Protein AF-A0A0B1SNU4-F1 (afdb_monomer_lite)

Radius of gyration: 23.32 Å; chains: 1; bounding box: 80×37×56 Å

Secondary structure (DSSP, 8-state):
---------------S--SS-------S-------GGGS-HHHHHHHHHHHB-HHHHHHHHHTTSSSTTGGGSPPP--B---SSS-HHHHHHHHHHHSS--TT-HHHHHHHHHHHH-TTHHHHHHHHHHHHHHHHHHTT------HHHHHHHHHHHHHHT-SS--

Structure (mmCIF, N/CA/C/O backbone):
data_AF-A0A0B1SNU4-F1
#
_entry.id   AF-A0A0B1SNU4-F1
#
loop_
_atom_site.group_PDB
_atom_site.id
_atom_site.type_symbol
_atom_site.label_atom_id
_atom_site.label_alt_id
_atom_site.label_comp_id
_atom_site.label_asym_id
_atom_site.label_entity_id
_atom_site.label_seq_id
_atom_site.pdbx_PDB_ins_code
_atom_site.Cartn_x
_atom_site.Cartn_y
_atom_site.Cartn_z
_atom_site.occupancy
_atom_site.B_iso_or_equiv
_atom_site.auth_seq_id
_atom_site.auth_comp_id
_atom_site.auth_asym_id
_atom_site.auth_atom_id
_atom_site.pdbx_PDB_model_num
ATOM 1 N N . MET A 1 1 ? -55.337 -9.997 -10.296 1.00 39.66 1 MET A N 1
ATOM 2 C CA . MET A 1 1 ? -54.914 -11.402 -10.104 1.00 39.66 1 MET A CA 1
ATOM 3 C C . MET A 1 1 ? -54.734 -12.043 -11.473 1.00 39.66 1 MET A C 1
ATOM 5 O O . MET A 1 1 ? -55.564 -11.772 -12.328 1.00 39.66 1 MET A O 1
ATOM 9 N N . ALA A 1 2 ? -53.684 -12.870 -11.604 1.00 34.38 2 ALA A N 1
ATOM 10 C CA . ALA A 1 2 ? -53.181 -13.604 -12.783 1.00 34.38 2 ALA A CA 1
ATOM 11 C C . ALA A 1 2 ? -52.520 -12.743 -13.884 1.00 34.38 2 ALA A C 1
ATOM 13 O O . ALA A 1 2 ? -53.066 -11.719 -14.263 1.00 34.38 2 ALA A O 1
ATOM 14 N N . SER A 1 3 ? -51.373 -13.075 -14.484 1.00 30.45 3 SER A N 1
ATOM 15 C CA . SER A 1 3 ? -50.323 -14.084 -14.258 1.00 30.45 3 SER A CA 1
ATOM 16 C C . SER A 1 3 ? -49.187 -13.756 -15.244 1.00 30.45 3 SER A C 1
ATOM 18 O O . SER A 1 3 ? -49.467 -13.467 -16.404 1.00 30.45 3 SER A O 1
ATOM 20 N N . MET A 1 4 ? -47.923 -13.819 -14.815 1.00 31.44 4 MET A N 1
ATOM 21 C CA . MET A 1 4 ? -46.744 -13.818 -15.700 1.00 31.44 4 MET A CA 1
ATOM 22 C C . MET A 1 4 ? -46.624 -15.156 -16.447 1.00 31.44 4 MET A C 1
ATOM 24 O O . MET A 1 4 ? -47.005 -16.186 -15.895 1.00 31.44 4 MET A O 1
ATOM 28 N N . THR A 1 5 ? -46.048 -15.156 -17.657 1.00 44.22 5 THR A N 1
ATOM 29 C CA . THR A 1 5 ? -44.838 -15.927 -18.060 1.00 44.22 5 THR A CA 1
ATOM 30 C C . THR A 1 5 ? -44.503 -15.724 -19.558 1.00 44.22 5 THR A C 1
ATOM 32 O O . THR A 1 5 ? -45.344 -15.208 -20.292 1.00 44.22 5 THR A O 1
ATOM 35 N N . PRO A 1 6 ? -43.250 -15.996 -19.997 1.00 40.25 6 PRO A N 1
ATOM 36 C CA . PRO A 1 6 ? -42.521 -15.169 -20.965 1.00 40.25 6 PRO A CA 1
ATOM 37 C C . PRO A 1 6 ? -42.273 -15.840 -22.326 1.00 40.25 6 PRO A C 1
ATOM 39 O O . PRO A 1 6 ? -42.361 -17.056 -22.455 1.00 40.25 6 PRO A O 1
ATOM 42 N N . SER A 1 7 ? -41.870 -15.048 -23.327 1.00 30.48 7 SER A N 1
ATOM 43 C CA . SER A 1 7 ? -41.310 -15.562 -24.584 1.00 30.48 7 SER A CA 1
ATOM 44 C C . SER A 1 7 ? -39.823 -15.229 -24.676 1.00 30.48 7 SER A C 1
ATOM 46 O O . SER A 1 7 ? -39.424 -14.069 -24.741 1.00 30.48 7 SER A O 1
ATOM 48 N N . THR A 1 8 ? -39.020 -16.283 -24.664 1.00 36.00 8 THR A N 1
ATOM 49 C CA . THR A 1 8 ? -37.572 -16.331 -24.873 1.00 36.00 8 THR A CA 1
ATOM 50 C C . THR A 1 8 ? -37.221 -16.109 -26.343 1.00 36.00 8 THR A C 1
ATOM 52 O O . THR A 1 8 ? -37.783 -16.782 -27.206 1.00 36.00 8 THR A O 1
ATOM 55 N N . SER A 1 9 ? -36.241 -15.254 -26.642 1.00 34.91 9 SER A N 1
ATOM 56 C CA . SER A 1 9 ? -35.603 -15.223 -27.963 1.00 34.91 9 SER A CA 1
ATOM 57 C C . SER A 1 9 ? -34.080 -15.288 -27.843 1.00 34.91 9 SER A C 1
ATOM 59 O O . SER A 1 9 ? -33.424 -14.293 -27.555 1.00 34.91 9 SER A O 1
ATOM 61 N N . HIS A 1 10 ? -33.592 -16.503 -28.095 1.00 36.03 10 HIS A N 1
ATOM 62 C CA . HIS A 1 10 ? -32.314 -16.900 -28.684 1.00 36.03 10 HIS A CA 1
ATOM 63 C C . HIS A 1 10 ? -31.003 -16.307 -28.149 1.00 36.03 10 HIS A C 1
ATOM 65 O O . HIS A 1 10 ? -30.505 -15.283 -28.613 1.00 36.03 10 HIS A O 1
ATOM 71 N N . ASP A 1 11 ? -30.359 -17.127 -27.317 1.00 35.50 11 ASP A N 1
ATOM 72 C CA . ASP A 1 11 ? -28.911 -17.229 -27.198 1.00 35.50 11 ASP A CA 1
ATOM 73 C C . ASP A 1 11 ? -28.239 -17.403 -28.570 1.00 35.50 11 ASP A C 1
ATOM 75 O O . ASP A 1 11 ? -28.494 -18.363 -29.305 1.00 35.50 11 ASP A O 1
ATOM 79 N N . LYS A 1 12 ? -27.292 -16.515 -28.877 1.00 34.00 12 LYS A N 1
ATOM 80 C CA . LYS A 1 12 ? -26.116 -16.865 -29.677 1.00 34.00 12 LYS A CA 1
ATOM 81 C C . LYS A 1 12 ? -24.905 -16.833 -28.755 1.00 34.00 12 LYS A C 1
ATOM 83 O O . LYS A 1 12 ? -24.330 -15.782 -28.497 1.00 34.00 12 LYS A O 1
ATOM 88 N N . VAL A 1 13 ? -24.521 -18.012 -28.279 1.00 43.50 13 VAL A N 1
ATOM 89 C CA . VAL A 1 13 ? -23.211 -18.260 -27.678 1.00 43.50 13 VAL A CA 1
ATOM 90 C C . VAL A 1 13 ? -22.177 -18.219 -28.805 1.00 43.50 13 VAL A C 1
ATOM 92 O O . VAL A 1 13 ? -22.034 -19.176 -29.561 1.00 43.50 13 VAL A O 1
ATOM 95 N N . SER A 1 14 ? -21.466 -17.102 -28.946 1.00 35.09 14 SER A N 1
ATOM 96 C CA . SER A 1 14 ? -20.192 -17.053 -29.668 1.00 35.09 14 SER A CA 1
ATOM 97 C C . SER A 1 14 ? -19.064 -17.066 -28.645 1.00 35.09 14 SER A C 1
ATOM 99 O O . SER A 1 14 ? -18.887 -16.119 -27.880 1.00 35.09 14 SER A O 1
ATOM 101 N N . GLY A 1 15 ? -18.363 -18.195 -28.597 1.00 33.94 15 GLY A N 1
ATOM 102 C CA . GLY A 1 15 ? -17.307 -18.473 -27.640 1.00 33.94 15 GLY A CA 1
ATOM 103 C C . GLY A 1 15 ? -15.985 -17.749 -27.896 1.00 33.94 15 GLY A C 1
ATOM 104 O O . GLY A 1 15 ? -15.720 -17.230 -28.974 1.00 33.94 15 GLY A O 1
ATOM 105 N N . LEU A 1 16 ? -15.156 -17.832 -26.850 1.00 38.06 16 LEU A N 1
ATOM 106 C CA . LEU A 1 16 ? -13.698 -17.699 -26.831 1.00 38.06 16 LEU A CA 1
ATOM 107 C C . LEU A 1 16 ? -13.122 -16.388 -27.398 1.00 38.06 16 LEU A C 1
ATOM 109 O O . LEU A 1 16 ? -12.621 -16.343 -28.516 1.00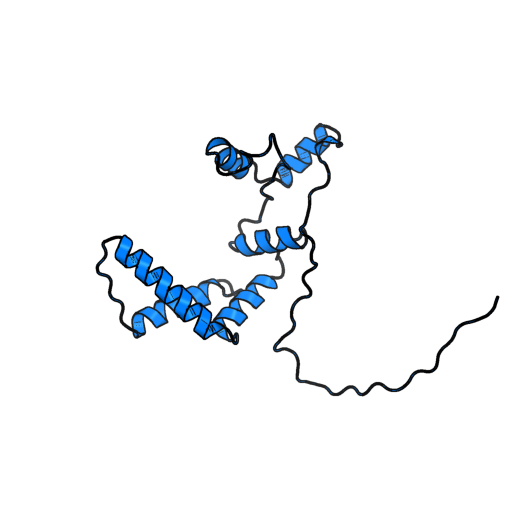 38.06 16 LEU A O 1
ATOM 113 N N . GLY A 1 17 ? -13.079 -15.341 -26.567 1.00 33.25 17 GLY A N 1
ATOM 114 C CA . GLY A 1 17 ? -12.302 -14.134 -26.888 1.00 33.25 17 GLY A CA 1
ATOM 115 C C . GLY A 1 17 ? -12.056 -13.136 -25.750 1.00 33.25 17 GLY A C 1
ATOM 116 O O . GLY A 1 17 ? -11.140 -12.327 -25.842 1.00 33.25 17 GLY A O 1
ATOM 117 N N . GLU A 1 18 ? -12.805 -13.188 -24.646 1.00 37.25 18 GLU A N 1
ATOM 118 C CA . GLU A 1 18 ? -12.846 -12.072 -23.683 1.00 37.25 18 GLU A CA 1
ATOM 119 C C . GLU A 1 18 ? -12.286 -12.407 -22.292 1.00 37.25 18 GLU A C 1
ATOM 121 O O . GLU A 1 18 ? -12.944 -12.220 -21.269 1.00 37.25 18 GLU A O 1
ATOM 126 N N . TRP A 1 19 ? -11.040 -12.882 -22.218 1.00 40.09 19 TRP A N 1
ATOM 127 C CA . TRP A 1 19 ? -10.315 -12.896 -20.933 1.00 40.09 19 TRP A CA 1
ATOM 128 C C . TRP A 1 19 ? -9.407 -11.672 -20.731 1.00 40.09 19 TRP A C 1
ATOM 130 O O . TRP A 1 19 ? -8.862 -11.477 -19.649 1.00 40.09 19 TRP A O 1
ATOM 140 N N . GLY A 1 20 ? -9.256 -10.813 -21.746 1.00 43.78 20 GLY A N 1
ATOM 141 C CA . GLY A 1 20 ? -8.254 -9.740 -21.746 1.00 43.78 20 GLY A CA 1
ATOM 142 C C . GLY A 1 20 ? -8.624 -8.447 -21.011 1.00 43.78 20 GLY A C 1
ATOM 143 O O . GLY A 1 20 ? -7.748 -7.612 -20.801 1.00 43.78 20 GLY A O 1
ATOM 144 N N . THR A 1 21 ? -9.887 -8.228 -20.636 1.00 46.72 21 THR A N 1
ATOM 145 C CA . THR A 1 21 ? -10.347 -6.901 -20.171 1.00 46.72 21 THR A CA 1
ATOM 146 C C . THR A 1 21 ? -11.540 -6.963 -19.216 1.00 46.72 21 THR A C 1
ATOM 148 O O . THR A 1 21 ? -12.404 -6.084 -19.235 1.00 46.72 21 THR A O 1
ATOM 151 N N . LYS A 1 22 ? -11.610 -7.960 -18.326 1.00 44.97 22 LYS A N 1
ATOM 152 C CA . LYS A 1 22 ? -12.605 -7.919 -17.244 1.00 44.97 22 LYS A CA 1
ATOM 153 C C . LYS A 1 22 ? -12.246 -6.785 -16.280 1.00 44.97 22 LYS A C 1
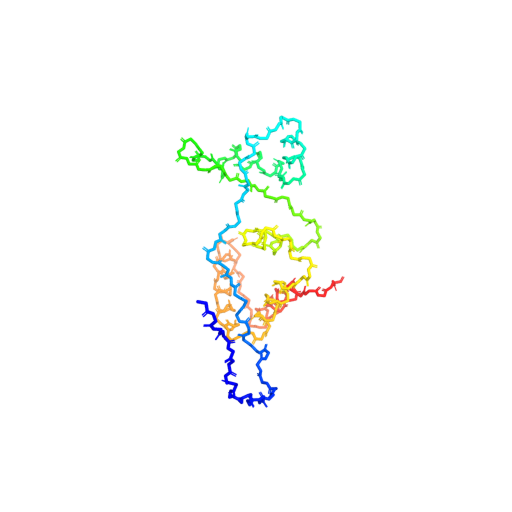ATOM 155 O O . LYS A 1 22 ? -11.465 -6.969 -15.352 1.00 44.97 22 LYS A O 1
ATOM 160 N N . LYS A 1 23 ? -12.806 -5.591 -16.508 1.00 51.91 23 LYS A N 1
ATOM 161 C CA . LYS A 1 23 ? -12.919 -4.568 -15.464 1.00 51.91 23 LYS A CA 1
ATOM 162 C C . LYS A 1 23 ? -13.678 -5.226 -14.320 1.00 51.91 23 LYS A C 1
ATOM 164 O O . LYS A 1 23 ? -14.862 -5.519 -14.470 1.00 51.91 23 LYS A O 1
ATOM 169 N N . LEU A 1 24 ? -12.989 -5.500 -13.216 1.00 54.03 24 LEU A N 1
ATOM 170 C CA . LEU A 1 24 ? -13.656 -5.900 -11.986 1.00 54.03 24 LEU A CA 1
ATOM 171 C C . LEU A 1 24 ? -14.665 -4.789 -11.652 1.00 54.03 24 LEU A C 1
ATOM 173 O O . LEU A 1 24 ? -14.260 -3.624 -11.597 1.00 54.03 24 LEU A O 1
ATOM 177 N N . PRO A 1 25 ? -15.965 -5.093 -11.509 1.00 49.47 25 PRO A N 1
ATOM 178 C CA . PRO A 1 25 ? -16.939 -4.096 -11.103 1.00 49.47 25 PRO A CA 1
ATOM 179 C C . PRO A 1 25 ? -16.596 -3.652 -9.677 1.00 49.47 25 PRO A C 1
ATOM 181 O O . PRO A 1 25 ? -16.855 -4.359 -8.707 1.00 49.47 25 PRO A O 1
ATOM 184 N N . THR A 1 26 ? -15.953 -2.495 -9.549 1.00 54.03 26 THR A N 1
ATOM 185 C CA . THR A 1 26 ? -15.694 -1.865 -8.255 1.00 54.03 26 THR A CA 1
ATOM 186 C C . THR A 1 26 ? -16.948 -1.097 -7.841 1.00 54.03 26 THR A C 1
ATOM 188 O O . THR A 1 26 ? -17.368 -0.209 -8.592 1.00 54.03 26 THR A O 1
ATOM 191 N N . PRO A 1 27 ? -17.569 -1.401 -6.690 1.00 53.59 27 PRO A N 1
ATOM 192 C CA . PRO A 1 27 ? -18.652 -0.577 -6.175 1.00 53.59 27 PRO A CA 1
ATOM 193 C C . PRO A 1 27 ? -18.140 0.848 -5.929 1.00 53.59 27 PRO A C 1
ATOM 195 O O . PRO A 1 27 ? -17.005 1.044 -5.504 1.00 53.59 27 PRO A O 1
ATOM 198 N N . GLY A 1 28 ? -18.982 1.856 -6.171 1.00 59.16 28 GLY A N 1
ATOM 199 C CA . GLY A 1 28 ? -18.690 3.261 -5.851 1.00 59.16 28 GLY A CA 1
ATOM 200 C C . GLY A 1 28 ? -18.723 3.573 -4.349 1.00 59.16 28 GLY A C 1
ATOM 201 O O . GLY A 1 28 ? -18.993 4.709 -3.974 1.00 59.16 28 GLY A O 1
ATOM 202 N N . TYR A 1 29 ? -18.508 2.572 -3.496 1.00 64.06 29 TYR A N 1
ATOM 203 C CA . TYR A 1 29 ? -18.654 2.654 -2.049 1.00 64.06 29 TYR A CA 1
ATOM 204 C C . TYR A 1 29 ? -17.361 2.185 -1.384 1.00 64.06 29 TYR A C 1
ATOM 206 O O . TYR A 1 29 ? -16.804 1.157 -1.763 1.00 64.06 29 TYR A O 1
ATOM 214 N N . ALA A 1 30 ? -16.891 2.955 -0.405 1.00 81.19 30 ALA A N 1
ATOM 215 C CA . ALA A 1 30 ? -15.819 2.547 0.490 1.00 81.19 30 ALA A CA 1
ATOM 216 C C . ALA A 1 30 ? -16.395 1.681 1.616 1.00 81.19 30 ALA A C 1
ATOM 218 O O . ALA A 1 30 ? -17.528 1.898 2.057 1.00 81.19 30 ALA A O 1
ATOM 219 N N . PHE A 1 31 ? -15.611 0.722 2.097 1.00 88.75 31 PHE A N 1
ATOM 220 C CA . PHE A 1 31 ? -15.948 -0.016 3.304 1.00 88.75 31 PHE A CA 1
ATOM 221 C C . PHE A 1 31 ? -15.901 0.918 4.521 1.00 88.75 31 PHE A C 1
ATOM 223 O O . PHE A 1 31 ? -14.909 1.613 4.744 1.00 88.75 31 PHE A O 1
ATOM 230 N N . CYS A 1 32 ? -16.960 0.897 5.329 1.00 88.56 32 CYS A N 1
ATOM 231 C CA . CYS A 1 32 ? -17.037 1.616 6.595 1.00 88.56 32 CYS A CA 1
ATOM 232 C C . CYS A 1 32 ? -17.277 0.618 7.725 1.00 88.56 32 CYS A C 1
ATOM 234 O O . CYS A 1 32 ? -18.123 -0.270 7.604 1.00 88.56 32 CYS A O 1
ATOM 236 N N . LEU A 1 33 ? -16.563 0.792 8.837 1.00 87.56 33 LEU A N 1
ATOM 237 C CA . LEU A 1 33 ? -16.864 0.048 10.053 1.00 87.56 33 LEU A CA 1
ATOM 238 C C . LEU A 1 33 ? -18.246 0.453 10.590 1.00 87.56 33 LEU A C 1
ATOM 240 O O . LEU A 1 33 ? -18.637 1.618 10.457 1.00 87.56 33 LEU A O 1
ATOM 244 N N . PRO A 1 34 ? -18.978 -0.480 11.223 1.00 86.81 34 PRO A N 1
ATOM 245 C CA . PRO A 1 34 ? -20.133 -0.108 12.023 1.00 86.81 34 PRO A CA 1
ATOM 246 C C . PRO A 1 34 ? -19.691 0.786 13.186 1.00 86.81 34 PRO A C 1
ATOM 248 O O . PRO A 1 34 ? -18.533 0.760 13.606 1.00 86.81 34 PRO A O 1
ATOM 251 N N . ASP A 1 35 ? -20.630 1.556 13.728 1.00 86.31 35 ASP A N 1
ATOM 252 C CA . ASP A 1 35 ? -20.382 2.385 14.904 1.00 86.31 35 ASP A CA 1
ATOM 253 C C . ASP A 1 35 ? -20.035 1.507 16.121 1.00 86.31 35 ASP A C 1
ATOM 255 O O . ASP A 1 35 ? -20.905 0.884 16.738 1.00 86.31 35 ASP A O 1
ATOM 259 N N . LEU A 1 36 ? -18.738 1.445 16.437 1.00 84.56 36 LEU A N 1
ATOM 260 C CA . LEU A 1 36 ? -18.200 0.635 17.527 1.00 84.56 36 LEU A CA 1
ATOM 261 C C . LEU A 1 36 ? -18.574 1.191 18.907 1.00 84.56 36 LEU A C 1
ATOM 263 O O . LEU A 1 36 ? -18.545 0.446 19.885 1.00 84.56 36 LEU A O 1
ATOM 267 N N . GLU A 1 37 ? -18.939 2.473 19.016 1.00 84.88 37 GLU A N 1
ATOM 268 C CA . GLU A 1 37 ? -19.268 3.102 20.302 1.00 84.88 37 GLU A CA 1
ATOM 269 C C . GLU A 1 37 ? -20.609 2.623 20.859 1.00 84.88 37 GLU A C 1
ATOM 271 O O . GLU A 1 37 ? -20.838 2.675 22.066 1.00 84.88 37 GLU A O 1
ATOM 276 N N . ARG A 1 38 ? -21.475 2.094 19.991 1.00 89.56 38 ARG A N 1
ATOM 277 C CA . ARG A 1 38 ? -22.774 1.517 20.361 1.00 89.56 38 ARG A CA 1
ATOM 278 C C . ARG A 1 38 ? -22.678 0.083 20.879 1.00 89.56 38 ARG A C 1
ATOM 280 O O . ARG A 1 38 ? -23.691 -0.478 21.294 1.00 89.56 38 ARG A O 1
ATOM 287 N N . LEU A 1 39 ? -21.498 -0.529 20.811 1.00 90.62 39 LEU A N 1
ATOM 288 C CA . LEU A 1 39 ? -21.267 -1.901 21.250 1.00 90.62 39 LEU A CA 1
ATOM 289 C C . LEU A 1 39 ? -20.944 -1.952 22.746 1.00 90.62 39 LEU A C 1
ATOM 291 O O . LEU A 1 39 ? -20.402 -1.007 23.318 1.00 90.62 39 LEU A O 1
ATOM 295 N N . ALA A 1 40 ? -21.251 -3.084 23.385 1.00 94.56 40 ALA A N 1
ATOM 296 C CA . ALA A 1 40 ? -20.888 -3.310 24.781 1.00 94.56 40 ALA A CA 1
ATOM 297 C C . ALA A 1 40 ? -19.359 -3.186 24.968 1.00 94.56 40 ALA A C 1
ATOM 299 O O . ALA A 1 40 ? -18.624 -3.692 24.114 1.00 94.56 40 ALA A O 1
ATOM 300 N N . PRO A 1 41 ? -18.863 -2.574 26.065 1.00 93.44 41 PRO A N 1
ATOM 301 C CA . PRO A 1 41 ? -17.439 -2.268 26.235 1.00 93.44 41 PRO A CA 1
ATOM 302 C C . PRO A 1 41 ? -16.507 -3.467 26.024 1.00 93.44 41 PRO A C 1
ATOM 304 O O . PRO A 1 41 ? -15.513 -3.355 25.310 1.00 93.44 41 PRO A O 1
ATOM 307 N N . ASP A 1 42 ? -16.859 -4.632 26.568 1.00 94.25 42 ASP A N 1
ATOM 308 C CA . ASP A 1 42 ? -16.045 -5.845 26.435 1.00 94.25 42 ASP A CA 1
ATOM 309 C C . ASP A 1 42 ? -15.962 -6.329 24.982 1.00 94.25 42 ASP A C 1
ATOM 311 O O . ASP A 1 42 ? -14.892 -6.704 24.501 1.00 94.25 42 ASP A O 1
ATOM 315 N N . PHE A 1 43 ? -17.078 -6.264 24.250 1.00 92.25 43 PHE A N 1
ATOM 316 C CA . PHE A 1 43 ? -17.124 -6.664 22.846 1.00 92.25 43 PHE A CA 1
ATOM 317 C C . PHE A 1 43 ? -16.429 -5.647 21.937 1.00 92.25 43 PHE A C 1
ATOM 319 O O . PHE A 1 43 ? -15.704 -6.031 21.022 1.00 92.25 43 PHE A O 1
ATOM 326 N N . ARG A 1 44 ? -16.578 -4.350 22.227 1.00 92.50 44 ARG A N 1
ATOM 327 C CA . ARG A 1 44 ? -15.828 -3.282 21.562 1.00 92.50 44 ARG A CA 1
ATOM 328 C C . ARG A 1 44 ? -14.324 -3.499 21.717 1.00 92.50 44 ARG A C 1
ATOM 330 O O . ARG A 1 44 ? -13.619 -3.495 20.717 1.00 92.50 44 ARG A O 1
ATOM 337 N N . ASN A 1 45 ? -13.846 -3.741 22.937 1.00 91.19 45 ASN A N 1
ATOM 338 C CA . ASN A 1 45 ? -12.427 -3.987 23.206 1.00 91.19 45 ASN A CA 1
ATOM 339 C C . ASN A 1 45 ? -11.911 -5.231 22.469 1.00 91.19 45 ASN A C 1
ATOM 341 O O . ASN A 1 45 ? -10.797 -5.224 21.946 1.00 91.19 45 ASN A O 1
ATOM 345 N N . PHE A 1 46 ? -12.721 -6.291 22.411 1.00 92.88 46 PHE A N 1
ATOM 346 C CA . PHE A 1 46 ? -12.405 -7.490 21.639 1.00 92.88 46 PHE A CA 1
ATOM 347 C C . PHE A 1 46 ? -12.242 -7.177 20.144 1.00 92.88 46 PHE A C 1
ATOM 349 O O . PHE A 1 46 ? -11.218 -7.526 19.560 1.00 92.88 46 PHE A O 1
ATOM 356 N N . LEU A 1 47 ? -13.205 -6.469 19.545 1.00 91.81 47 LEU A N 1
ATOM 357 C CA . LEU A 1 47 ? -13.149 -6.084 18.133 1.00 91.81 47 LEU A CA 1
ATOM 358 C C . LEU A 1 47 ? -12.006 -5.117 17.836 1.00 91.81 47 LEU A C 1
ATOM 360 O O . LEU A 1 47 ? -11.324 -5.286 16.834 1.00 91.81 47 LEU A O 1
ATOM 364 N N . GLU A 1 48 ? -11.771 -4.119 18.686 1.00 90.69 48 GLU A N 1
ATOM 365 C CA . GLU A 1 48 ? -10.670 -3.172 18.500 1.00 90.69 48 GLU A CA 1
ATOM 366 C C . GLU A 1 48 ? -9.316 -3.890 18.523 1.00 90.69 48 GLU A C 1
ATOM 368 O O . GLU A 1 48 ? -8.449 -3.591 17.706 1.00 90.69 48 GLU A O 1
ATOM 373 N N . LYS A 1 49 ? -9.150 -4.885 19.401 1.00 89.75 49 LYS A N 1
ATOM 374 C CA . LYS A 1 49 ? -7.925 -5.687 19.476 1.00 89.75 49 LYS A CA 1
ATOM 375 C C . LYS A 1 49 ? -7.699 -6.557 18.235 1.00 89.75 49 LYS A C 1
ATOM 377 O O . LYS A 1 49 ? -6.547 -6.758 17.862 1.00 89.75 49 LYS A O 1
ATOM 382 N N . ASP A 1 50 ? -8.761 -7.097 17.643 1.00 90.75 50 ASP A N 1
ATOM 383 C CA . ASP A 1 50 ? -8.663 -8.034 16.516 1.00 90.75 50 ASP A CA 1
ATOM 384 C C . ASP A 1 50 ? -8.637 -7.322 15.152 1.00 90.75 50 ASP A C 1
ATOM 386 O O . ASP A 1 50 ? -7.861 -7.665 14.260 1.00 90.75 50 ASP A O 1
ATOM 390 N N . LEU A 1 51 ? -9.459 -6.283 14.994 1.00 93.38 51 LEU A N 1
ATOM 391 C CA . LEU A 1 51 ? -9.667 -5.601 13.719 1.00 93.38 51 LEU A CA 1
ATOM 392 C C . LEU A 1 51 ? -8.725 -4.422 13.496 1.00 93.38 51 LEU A C 1
ATOM 394 O O . LEU A 1 51 ? -8.455 -4.097 12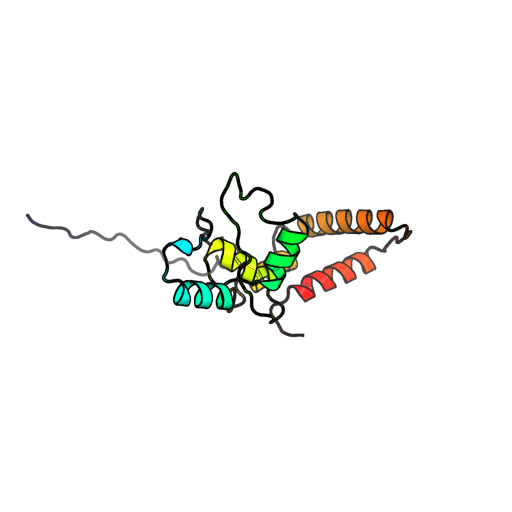.340 1.00 93.38 51 LEU A O 1
ATOM 398 N N . ILE A 1 52 ? -8.269 -3.741 14.552 1.00 94.75 52 ILE A N 1
ATOM 399 C CA . ILE A 1 52 ? -7.525 -2.483 14.424 1.00 94.75 52 ILE A CA 1
ATOM 400 C C . ILE A 1 52 ? -6.051 -2.708 14.705 1.00 94.75 52 ILE A C 1
ATOM 402 O O . ILE A 1 52 ? -5.673 -3.192 15.774 1.00 94.75 52 ILE A O 1
ATOM 406 N N . GLU A 1 53 ? -5.200 -2.247 13.787 1.00 95.81 53 GLU A N 1
ATOM 407 C CA . GLU A 1 53 ? -3.760 -2.277 13.999 1.00 95.81 53 GLU A CA 1
ATOM 408 C C . GLU A 1 53 ? -3.317 -1.131 14.919 1.00 95.81 53 GLU A C 1
ATOM 410 O O . GLU A 1 53 ? -2.790 -0.083 14.522 1.00 95.81 53 GLU A O 1
ATOM 415 N N . THR A 1 54 ? -3.607 -1.344 16.200 1.00 93.44 54 THR A N 1
ATOM 416 C CA . THR A 1 54 ? -3.500 -0.374 17.289 1.00 93.44 54 THR A CA 1
ATOM 417 C C . THR A 1 54 ? -2.103 0.255 17.408 1.00 93.44 54 THR A C 1
ATOM 419 O O . THR A 1 54 ? -2.026 1.475 17.593 1.00 93.44 54 THR A O 1
ATOM 422 N N . PRO A 1 55 ? -0.978 -0.485 17.280 1.00 94.44 55 PRO A N 1
ATOM 423 C CA . PRO A 1 55 ? 0.356 0.118 17.309 1.00 94.44 55 PRO A CA 1
ATOM 424 C C . PRO A 1 55 ? 0.563 1.164 16.205 1.00 94.44 55 PRO A C 1
ATOM 426 O O . PRO A 1 55 ? 1.090 2.248 16.468 1.00 94.44 55 PRO A O 1
ATOM 429 N N . THR A 1 56 ? 0.116 0.870 14.980 1.00 94.94 56 THR A N 1
ATOM 430 C CA . THR A 1 56 ? 0.212 1.797 13.843 1.00 94.94 56 THR A CA 1
ATOM 431 C C . THR A 1 56 ? -0.687 3.009 14.050 1.00 94.94 56 THR A C 1
ATOM 433 O O . THR A 1 56 ? -0.232 4.138 13.858 1.00 94.94 56 THR A O 1
ATOM 436 N N . GLN A 1 57 ? -1.920 2.802 14.526 1.00 95.62 57 GLN A N 1
ATOM 437 C CA . GLN A 1 57 ? -2.835 3.896 14.859 1.00 95.62 57 GLN A CA 1
ATOM 438 C C . GLN A 1 57 ? -2.199 4.873 15.850 1.00 95.62 57 GLN A C 1
ATOM 440 O O . GLN A 1 57 ? -2.080 6.059 15.550 1.00 95.62 57 GLN A O 1
ATOM 445 N N . ARG A 1 58 ? -1.712 4.370 16.992 1.00 95.75 58 ARG A N 1
ATOM 446 C CA . ARG A 1 58 ? -1.106 5.201 18.043 1.00 95.75 58 ARG A CA 1
ATOM 447 C C . ARG A 1 58 ? 0.082 6.006 17.523 1.00 95.75 58 ARG A C 1
ATOM 449 O O . ARG A 1 58 ? 0.193 7.190 17.824 1.00 95.75 58 ARG A O 1
ATOM 456 N N . ARG A 1 59 ? 0.956 5.389 16.720 1.00 97.56 59 ARG A N 1
ATOM 457 C CA . ARG A 1 59 ? 2.122 6.064 16.124 1.00 97.56 59 ARG A CA 1
ATOM 458 C C . ARG A 1 59 ? 1.717 7.192 15.174 1.00 97.56 59 ARG A C 1
ATOM 460 O O . ARG A 1 59 ? 2.305 8.274 15.221 1.00 97.56 59 ARG A O 1
ATOM 467 N N . LEU A 1 60 ? 0.730 6.956 14.313 1.00 97.69 60 LEU A N 1
ATOM 468 C CA . LEU A 1 60 ? 0.278 7.954 13.341 1.00 97.69 60 LEU A CA 1
ATOM 469 C C . LEU A 1 60 ? -0.512 9.092 14.001 1.00 97.69 60 LEU A C 1
ATOM 471 O O . LEU A 1 60 ? -0.359 10.246 13.604 1.00 97.69 60 LEU A O 1
ATOM 475 N N . GLU A 1 61 ? -1.304 8.797 15.032 1.00 97.06 61 GLU A N 1
ATOM 476 C CA . GLU A 1 61 ? -2.019 9.811 15.817 1.00 97.06 61 GLU A CA 1
ATOM 477 C C . GLU A 1 61 ? -1.053 10.668 16.651 1.00 97.06 61 GLU A C 1
ATOM 479 O O . GLU A 1 61 ? -1.156 11.897 16.653 1.00 97.06 61 GLU A O 1
ATOM 484 N N . ALA A 1 62 ? -0.062 10.046 17.301 1.00 97.25 62 ALA A N 1
ATOM 485 C CA . ALA A 1 62 ? 0.956 10.756 18.078 1.00 97.25 62 ALA A CA 1
ATOM 486 C C . ALA A 1 62 ? 1.808 11.690 17.204 1.00 97.25 62 ALA A C 1
ATOM 488 O O . ALA A 1 62 ? 2.097 12.816 17.600 1.00 97.25 62 ALA A O 1
ATOM 489 N N . SER A 1 63 ? 2.155 11.251 15.991 1.00 97.75 63 SER A N 1
ATOM 490 C CA . SER A 1 63 ? 2.913 12.049 15.017 1.00 97.75 63 SER A CA 1
ATOM 491 C C . SER A 1 63 ? 2.054 13.000 14.174 1.00 97.75 63 SER A C 1
ATOM 493 O O . SER A 1 63 ? 2.581 13.6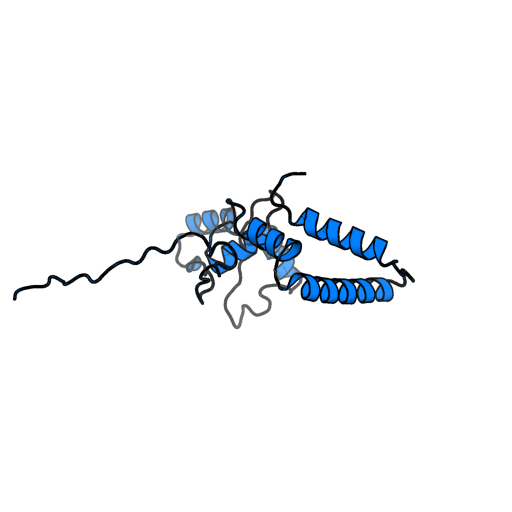28 13.263 1.00 97.75 63 SER A O 1
ATOM 495 N N . LYS A 1 64 ? 0.747 13.117 14.460 1.00 96.31 64 LYS A N 1
ATOM 496 C CA . LYS A 1 64 ? -0.207 13.989 13.746 1.00 96.31 64 LYS A CA 1
ATOM 497 C C . LYS A 1 64 ? -0.339 13.710 12.242 1.00 96.31 64 LYS A C 1
ATOM 499 O O . LYS A 1 64 ? -0.759 14.583 11.493 1.00 96.31 64 LYS A O 1
ATOM 504 N N . HIS A 1 65 ? -0.073 12.480 11.807 1.00 97.25 65 HIS A N 1
ATOM 505 C CA . HIS A 1 65 ? -0.336 12.036 10.433 1.00 97.25 65 HIS A CA 1
ATOM 506 C C . HIS A 1 65 ? -1.745 11.453 10.257 1.00 97.25 65 HIS A C 1
ATOM 508 O O . HIS A 1 65 ? -2.284 11.477 9.154 1.00 97.25 65 HIS A O 1
ATOM 514 N N . LEU A 1 66 ? -2.362 10.953 11.332 1.00 97.25 66 LEU A N 1
ATOM 515 C CA . LEU A 1 66 ? -3.701 10.361 11.316 1.00 97.25 66 LEU A CA 1
ATOM 516 C C . LEU A 1 66 ? -4.604 11.026 12.358 1.00 97.25 66 LEU A C 1
ATOM 518 O O . LEU A 1 66 ? -4.152 11.351 13.454 1.00 97.25 66 LEU A O 1
ATOM 522 N N . ASN A 1 67 ? -5.881 11.213 12.012 1.00 95.75 67 ASN A N 1
ATOM 523 C CA . ASN A 1 67 ? -6.944 11.702 12.901 1.00 95.75 67 ASN A CA 1
ATOM 524 C C . ASN A 1 67 ? -6.681 13.061 13.576 1.00 95.75 67 ASN A C 1
ATOM 526 O O . ASN A 1 67 ? -7.379 13.423 14.521 1.00 95.75 67 ASN A O 1
ATOM 530 N N . TRP A 1 68 ? -5.745 13.871 13.071 1.00 95.56 68 TRP A N 1
ATOM 531 C CA . TRP A 1 68 ? -5.542 15.242 13.558 1.00 95.56 68 TRP A CA 1
ATOM 532 C C . TRP A 1 68 ? -6.777 16.137 13.328 1.00 95.56 68 TRP A C 1
ATOM 534 O O . TRP A 1 68 ? -6.957 17.133 14.026 1.00 95.56 68 TRP A O 1
ATOM 544 N N . TRP A 1 69 ? -7.656 15.746 12.397 1.00 93.38 69 TRP A N 1
ATOM 545 C CA . TRP A 1 69 ? -8.930 16.399 12.080 1.00 93.38 69 TRP A CA 1
ATOM 546 C C . TRP A 1 69 ? -10.140 15.835 12.843 1.00 93.38 69 TRP A C 1
ATOM 548 O O . TRP A 1 69 ? -11.246 16.315 12.624 1.00 93.38 69 TRP A O 1
ATOM 558 N N . HIS A 1 70 ? -9.985 14.811 13.691 1.00 89.56 70 HIS A N 1
ATOM 559 C CA . HIS A 1 70 ? -11.122 14.044 14.230 1.00 89.56 70 HIS A CA 1
ATOM 560 C C . HIS A 1 70 ? -12.140 14.892 15.016 1.00 89.56 70 HIS A C 1
ATOM 562 O O . HIS A 1 70 ? -13.336 14.640 14.956 1.00 89.56 70 HIS A O 1
ATOM 568 N N . GLN A 1 71 ? -11.699 15.968 15.664 1.00 88.81 71 GLN A N 1
ATOM 569 C CA . GLN A 1 71 ? -12.590 16.953 16.297 1.00 88.81 71 GLN A CA 1
ATOM 570 C C . GLN A 1 71 ? -13.595 17.622 15.328 1.00 88.81 71 GLN A C 1
ATOM 572 O O . GLN A 1 71 ? -14.582 18.198 15.772 1.00 88.81 71 GLN A O 1
ATOM 577 N N . TYR A 1 72 ? -13.366 17.529 14.016 1.00 89.62 72 TYR A N 1
ATOM 578 C CA . TYR A 1 72 ? -14.202 18.101 12.958 1.00 89.62 72 TYR A CA 1
ATOM 579 C C . TYR A 1 72 ? -14.762 17.044 11.992 1.00 89.62 72 TYR A C 1
ATOM 581 O O . TYR A 1 72 ? -15.413 17.401 11.010 1.00 89.62 72 TYR A O 1
ATOM 589 N N . GLY A 1 73 ? -14.494 15.751 12.209 1.00 86.06 73 GLY A N 1
ATOM 590 C CA . GLY A 1 73 ? -14.848 14.720 11.237 1.00 86.06 73 GLY A CA 1
ATOM 591 C C . GLY A 1 73 ? -14.686 13.281 11.721 1.00 86.06 73 GLY A C 1
ATOM 592 O O . GLY A 1 73 ? -14.285 13.001 12.849 1.00 86.06 73 GLY A O 1
ATOM 593 N N . GLN A 1 74 ? -15.005 12.346 10.827 1.00 85.81 74 GLN A N 1
ATOM 594 C CA . GLN A 1 74 ? -14.978 10.917 11.133 1.00 85.81 74 GLN A CA 1
ATOM 595 C C . GLN A 1 74 ? -13.563 10.434 11.464 1.00 85.81 74 GLN A C 1
ATOM 597 O O . GLN A 1 74 ? -12.583 10.814 10.810 1.00 85.81 74 GLN A O 1
ATOM 602 N N . LYS A 1 75 ? -13.474 9.577 12.486 1.00 89.38 75 LYS A N 1
ATOM 603 C CA . LYS A 1 75 ? -12.230 8.908 12.860 1.00 89.38 75 LYS A CA 1
ATOM 604 C C . LYS A 1 75 ? -11.917 7.818 11.843 1.00 89.38 75 LYS A C 1
ATOM 606 O O . LYS A 1 75 ? -12.777 7.006 11.515 1.00 89.38 75 LYS A O 1
ATOM 611 N N . LEU A 1 76 ? -10.676 7.776 11.373 1.00 92.75 76 LEU A N 1
ATOM 612 C CA . LEU A 1 76 ? -10.177 6.682 10.551 1.00 92.75 76 LEU A CA 1
ATOM 613 C C . LEU A 1 76 ? -9.481 5.634 11.415 1.00 92.75 76 LEU A C 1
ATOM 615 O O . LEU A 1 76 ? -8.785 5.950 12.387 1.00 92.75 76 LEU A O 1
ATOM 619 N N . TYR A 1 77 ? -9.642 4.379 11.014 1.00 92.94 77 TYR A N 1
ATOM 620 C CA . TYR A 1 77 ? -9.086 3.228 11.705 1.00 92.94 77 TYR A CA 1
ATOM 621 C C . TYR A 1 77 ? -8.207 2.425 10.742 1.00 92.94 77 TYR A C 1
ATOM 623 O O . TYR A 1 77 ? -8.701 1.987 9.701 1.00 92.94 77 TYR A O 1
ATOM 631 N N . PRO A 1 78 ? -6.913 2.225 11.053 1.00 95.12 78 PRO A N 1
ATOM 632 C CA . PRO A 1 78 ? -6.078 1.328 10.272 1.00 95.12 78 PRO A CA 1
ATOM 633 C C . PRO A 1 78 ? -6.484 -0.113 10.585 1.00 95.12 78 PRO A C 1
ATOM 635 O O . PRO A 1 78 ? -6.298 -0.589 11.705 1.00 95.12 78 PRO A O 1
ATOM 638 N N . LEU A 1 79 ? -7.064 -0.796 9.602 1.00 95.50 79 LEU A N 1
ATOM 639 C CA . LEU A 1 79 ? -7.463 -2.192 9.750 1.00 95.50 79 LEU A CA 1
ATOM 640 C C . LEU A 1 79 ? -6.240 -3.114 9.743 1.00 95.50 79 LEU A C 1
ATOM 642 O O . LEU A 1 79 ? -5.274 -2.884 9.010 1.00 95.50 79 LEU A O 1
ATOM 646 N N . SER A 1 80 ? -6.304 -4.171 10.544 1.00 95.00 80 SER A N 1
ATOM 647 C CA . SER A 1 80 ? -5.268 -5.191 10.624 1.00 95.00 80 SER A CA 1
ATOM 648 C C . SER A 1 80 ? -5.163 -5.983 9.315 1.00 95.00 80 SER A C 1
ATOM 650 O O . SER A 1 80 ? -6.157 -6.393 8.704 1.00 95.00 80 SER A O 1
ATOM 652 N N . THR A 1 81 ? -3.929 -6.203 8.865 1.00 94.38 81 THR A N 1
ATOM 653 C CA . THR A 1 81 ? -3.612 -7.001 7.673 1.00 94.38 81 THR A CA 1
ATOM 654 C C . THR A 1 81 ? -2.679 -8.140 8.049 1.00 94.38 81 THR A C 1
ATOM 656 O O . THR A 1 81 ? -1.898 -8.031 8.992 1.00 94.38 81 THR A O 1
ATOM 659 N N . THR A 1 82 ? -2.761 -9.249 7.318 1.00 88.94 82 THR A N 1
ATOM 660 C CA . THR A 1 82 ? -1.850 -10.378 7.501 1.00 88.94 82 THR A CA 1
ATOM 661 C C . THR A 1 82 ? -0.434 -10.004 7.060 1.00 88.94 82 THR A C 1
ATOM 663 O O . THR A 1 82 ? -0.226 -9.302 6.070 1.00 88.94 82 THR A O 1
ATOM 666 N N . GLY A 1 83 ? 0.561 -10.469 7.818 1.00 87.50 83 GLY A N 1
ATOM 667 C CA . GLY A 1 83 ? 1.987 -10.230 7.569 1.00 87.50 83 GLY A CA 1
ATOM 668 C C . GLY A 1 83 ? 2.608 -11.187 6.549 1.00 87.50 83 GLY A C 1
ATOM 669 O O . GLY A 1 83 ? 3.747 -11.602 6.723 1.00 87.50 83 GLY A O 1
ATOM 670 N N . ASP A 1 84 ? 1.870 -11.568 5.509 1.00 90.88 84 ASP A N 1
ATOM 671 C CA . ASP A 1 84 ? 2.284 -12.540 4.481 1.00 90.88 84 ASP A CA 1
ATOM 672 C C . ASP A 1 84 ? 3.027 -11.903 3.288 1.00 90.88 84 ASP A C 1
ATOM 674 O O . ASP A 1 84 ? 3.317 -12.563 2.291 1.00 90.88 84 ASP A O 1
ATOM 678 N N . GLY A 1 85 ? 3.339 -10.607 3.372 1.00 91.00 85 GLY A N 1
ATOM 679 C CA . GLY A 1 85 ? 3.969 -9.858 2.283 1.00 91.00 85 GLY A CA 1
ATOM 680 C C . GLY A 1 85 ? 2.999 -9.407 1.182 1.00 91.00 85 GLY A C 1
ATOM 681 O O . GLY A 1 85 ? 3.451 -8.943 0.132 1.00 91.00 85 GLY A O 1
ATOM 682 N N . ASN A 1 86 ? 1.680 -9.506 1.398 1.00 94.81 86 ASN A N 1
ATOM 683 C CA . ASN A 1 86 ? 0.638 -8.972 0.512 1.00 94.81 86 ASN A CA 1
ATOM 684 C C . ASN A 1 86 ? -0.159 -7.804 1.137 1.00 94.81 86 ASN A C 1
ATOM 686 O O . ASN A 1 86 ? -1.238 -7.440 0.663 1.00 94.81 86 ASN A O 1
ATOM 690 N N . CYS A 1 87 ? 0.377 -7.178 2.193 1.00 95.00 87 CYS A N 1
ATOM 691 C CA . CYS A 1 87 ? -0.326 -6.179 3.006 1.00 95.00 87 CYS A CA 1
ATOM 692 C C . CYS A 1 87 ? -0.890 -4.988 2.209 1.00 95.00 87 CYS A C 1
ATOM 694 O O . CYS A 1 87 ? -1.992 -4.532 2.509 1.00 95.00 87 CYS A O 1
ATOM 696 N N . LEU A 1 88 ? -0.199 -4.518 1.160 1.00 95.88 88 LEU A N 1
ATOM 697 C CA . LEU A 1 88 ? -0.686 -3.426 0.306 1.00 95.88 88 LEU A CA 1
ATOM 698 C C . LEU A 1 88 ? -2.021 -3.779 -0.368 1.00 95.88 88 LEU A C 1
ATOM 700 O O . LEU A 1 88 ? -2.946 -2.968 -0.399 1.00 95.88 88 LEU A O 1
ATOM 704 N N . LEU A 1 89 ? -2.131 -4.996 -0.898 1.00 96.44 89 LEU A N 1
ATOM 705 C CA . LEU A 1 89 ? -3.318 -5.440 -1.627 1.00 96.44 89 LEU A CA 1
ATOM 706 C C . LEU A 1 89 ? -4.415 -5.916 -0.683 1.00 96.44 89 LEU A C 1
ATOM 708 O O . LEU A 1 89 ? -5.593 -5.689 -0.956 1.00 96.44 89 LEU A O 1
ATOM 712 N N . HIS A 1 90 ? -4.047 -6.452 0.481 1.00 96.12 90 HIS A N 1
ATOM 713 C CA . HIS A 1 90 ? -4.981 -6.602 1.590 1.00 96.12 90 HIS A CA 1
ATOM 714 C C . HIS A 1 90 ? -5.603 -5.265 1.995 1.00 96.12 90 HIS A C 1
ATOM 716 O O . HIS A 1 90 ? -6.824 -5.184 2.063 1.00 96.12 90 HIS A O 1
ATOM 722 N N . ALA A 1 91 ? -4.806 -4.213 2.195 1.00 95.50 91 ALA A N 1
ATOM 723 C CA . ALA A 1 91 ? -5.305 -2.893 2.574 1.00 95.50 91 ALA A CA 1
ATOM 724 C C . ALA A 1 91 ? -6.232 -2.292 1.504 1.00 95.50 91 ALA A C 1
ATOM 726 O O . ALA A 1 91 ? -7.305 -1.788 1.835 1.00 95.50 91 ALA A O 1
ATOM 727 N N . ALA A 1 92 ? -5.865 -2.396 0.222 1.00 94.69 92 ALA A N 1
ATOM 728 C CA . ALA A 1 92 ? -6.713 -1.937 -0.878 1.00 94.69 92 ALA A CA 1
ATOM 729 C C . ALA A 1 92 ? -8.048 -2.701 -0.935 1.00 94.69 92 ALA A C 1
ATOM 731 O O . ALA A 1 92 ? -9.113 -2.091 -1.026 1.00 94.69 92 ALA A O 1
ATOM 732 N N . SER A 1 93 ? -8.000 -4.032 -0.838 1.00 94.38 93 SER A N 1
ATOM 733 C CA . SER A 1 93 ? -9.186 -4.893 -0.854 1.00 94.38 93 SER A CA 1
ATOM 734 C C . SER A 1 93 ? -10.093 -4.655 0.360 1.00 94.38 93 SER A C 1
ATOM 736 O O . SER A 1 93 ? -11.312 -4.572 0.211 1.00 94.38 93 SER A O 1
ATOM 738 N N . LEU A 1 94 ? -9.516 -4.454 1.550 1.00 94.19 94 LEU A N 1
ATOM 739 C CA . LEU A 1 94 ? -10.257 -4.078 2.756 1.00 94.19 94 LEU A CA 1
ATOM 740 C C . LEU A 1 94 ? -10.956 -2.726 2.583 1.00 94.19 94 LEU A C 1
ATOM 742 O O . LEU A 1 94 ? -12.125 -2.609 2.926 1.00 94.19 94 LEU A O 1
ATOM 746 N N . GLY A 1 95 ? -10.283 -1.726 2.009 1.00 92.25 95 GLY A N 1
ATOM 747 C CA . GLY A 1 95 ? -10.873 -0.404 1.781 1.00 92.25 95 GLY A CA 1
ATOM 748 C C . GLY A 1 95 ? -12.042 -0.406 0.788 1.00 92.25 95 GLY A C 1
ATOM 749 O O . GLY A 1 95 ? -12.969 0.387 0.936 1.00 92.25 95 GLY A O 1
ATOM 750 N N . MET A 1 96 ? -12.023 -1.299 -0.206 1.00 91.38 96 MET A N 1
ATOM 751 C CA . MET A 1 96 ? -13.087 -1.408 -1.215 1.00 91.38 96 MET A CA 1
ATOM 752 C C . MET A 1 96 ? -14.229 -2.338 -0.792 1.00 91.38 96 MET A C 1
ATOM 754 O O . MET A 1 96 ? -15.392 -2.037 -1.047 1.00 91.38 96 MET A O 1
ATOM 758 N N . TRP A 1 97 ? -13.907 -3.477 -0.177 1.00 90.50 97 TRP A N 1
ATOM 759 C CA . TRP A 1 97 ? -14.859 -4.575 0.035 1.00 90.50 97 TRP A CA 1
ATOM 760 C C . TRP A 1 97 ? -14.913 -5.099 1.470 1.00 90.50 97 TRP A C 1
ATOM 762 O O . TRP A 1 97 ? -15.751 -5.946 1.765 1.00 90.50 97 TRP A O 1
ATOM 772 N N . GLY A 1 98 ? -14.032 -4.645 2.363 1.00 92.19 98 GLY A N 1
ATOM 773 C CA . GLY A 1 98 ? -13.935 -5.180 3.725 1.00 92.19 98 GLY A CA 1
ATOM 774 C C . GLY A 1 98 ? -13.362 -6.597 3.793 1.00 92.19 98 GLY A C 1
ATOM 775 O O . GLY A 1 98 ? -13.512 -7.267 4.809 1.00 92.19 98 GLY A O 1
ATOM 776 N N . LEU A 1 99 ? -12.707 -7.070 2.726 1.00 92.38 99 LEU A N 1
ATOM 777 C CA . LEU A 1 99 ? -12.150 -8.422 2.632 1.00 92.38 99 LEU A CA 1
ATOM 778 C C . LEU A 1 99 ? -10.663 -8.379 2.283 1.00 92.38 99 LEU A C 1
ATOM 780 O O . LEU A 1 99 ? -10.249 -7.601 1.429 1.00 92.38 99 LEU A O 1
ATOM 784 N N . HIS A 1 100 ? -9.857 -9.249 2.888 1.00 94.81 100 HIS A N 1
ATOM 785 C CA . HIS A 1 100 ? -8.459 -9.448 2.493 1.00 94.81 100 HIS A CA 1
ATOM 786 C C . HIS A 1 100 ? -8.363 -10.114 1.109 1.00 94.81 100 HIS A C 1
ATOM 788 O O . HIS A 1 100 ? -9.077 -11.076 0.831 1.00 94.81 100 HIS A O 1
ATOM 794 N N . ASP A 1 101 ? -7.407 -9.678 0.282 1.00 95.56 101 ASP A N 1
ATOM 795 C CA . ASP A 1 101 ? -7.002 -10.331 -0.983 1.00 95.56 101 ASP A CA 1
ATOM 796 C C . ASP A 1 101 ? -6.321 -11.709 -0.785 1.00 95.56 101 ASP A C 1
ATOM 798 O O . ASP A 1 101 ? -5.168 -11.919 -1.153 1.00 95.56 101 ASP A O 1
ATOM 802 N N . ARG A 1 102 ? -6.994 -12.667 -0.137 1.00 94.44 102 ARG A N 1
ATOM 803 C CA . ARG A 1 102 ? -6.411 -13.990 0.181 1.00 94.44 102 ARG A CA 1
ATOM 804 C C . ARG A 1 102 ? -6.231 -14.887 -1.039 1.00 94.44 102 ARG A C 1
ATOM 806 O O . ARG A 1 102 ? -5.393 -15.777 -1.021 1.00 94.44 102 ARG A O 1
ATOM 813 N N . GLN A 1 103 ? -7.034 -14.664 -2.074 1.00 94.00 103 GLN A N 1
ATOM 814 C CA . GLN A 1 103 ? -6.958 -15.405 -3.334 1.00 94.00 103 GLN A CA 1
ATOM 815 C C . GLN A 1 103 ? -5.935 -14.796 -4.303 1.00 94.00 103 GLN A C 1
ATOM 817 O O . GLN A 1 103 ? -5.808 -15.286 -5.415 1.00 94.00 103 GLN A O 1
ATOM 822 N N . LEU A 1 104 ? -5.215 -13.741 -3.891 1.00 95.12 104 LEU A N 1
ATOM 823 C CA . LEU A 1 104 ? -4.233 -13.023 -4.709 1.00 95.12 104 LEU A CA 1
ATOM 824 C C . LEU A 1 104 ? -4.812 -12.434 -6.006 1.00 95.12 104 LEU A C 1
ATOM 826 O O . LEU A 1 104 ? -4.060 -12.092 -6.914 1.00 95.12 104 LEU A O 1
ATOM 830 N N . THR A 1 105 ? -6.130 -12.254 -6.090 1.00 95.00 105 THR A N 1
ATOM 831 C CA . THR A 1 105 ? -6.821 -11.738 -7.275 1.00 95.00 105 THR A CA 1
ATOM 832 C C . THR A 1 105 ? -6.330 -10.339 -7.643 1.00 95.00 105 THR A C 1
ATOM 834 O O . THR A 1 105 ? -6.059 -10.058 -8.813 1.00 95.00 105 THR A O 1
ATOM 837 N N . LEU A 1 106 ? -6.185 -9.442 -6.659 1.00 95.62 106 LEU A N 1
ATOM 838 C CA . LEU A 1 106 ? -5.629 -8.111 -6.918 1.00 95.62 106 LEU A CA 1
ATOM 839 C C . LEU A 1 106 ? -4.138 -8.182 -7.255 1.00 95.62 106 LEU A C 1
ATOM 841 O O . LEU A 1 106 ? -3.664 -7.388 -8.070 1.00 95.62 106 LEU A O 1
ATOM 845 N N . ARG A 1 107 ? -3.401 -9.127 -6.660 1.00 96.44 107 ARG A N 1
ATOM 846 C CA . ARG A 1 107 ? -1.962 -9.303 -6.910 1.00 96.44 107 ARG A CA 1
ATOM 847 C C . ARG A 1 107 ? -1.689 -9.774 -8.324 1.00 96.44 107 ARG A C 1
ATOM 849 O O . ARG A 1 107 ? -0.863 -9.186 -9.017 1.00 96.44 107 ARG A O 1
ATOM 856 N N . GLU A 1 108 ? -2.437 -10.768 -8.774 1.00 96.31 108 GLU A N 1
ATOM 857 C CA . GLU A 1 108 ? -2.427 -11.255 -10.149 1.00 96.31 108 GLU A CA 1
ATOM 858 C C . GLU A 1 108 ? -2.795 -10.143 -11.132 1.00 96.31 108 GLU A C 1
ATOM 860 O O . GLU A 1 108 ? -2.088 -9.932 -12.119 1.00 96.31 108 GLU A O 1
ATOM 865 N N . ALA A 1 109 ? -3.844 -9.368 -10.836 1.00 95.94 109 ALA A N 1
ATOM 866 C CA . ALA A 1 109 ? -4.247 -8.247 -11.678 1.00 95.94 109 ALA A CA 1
ATOM 867 C C . ALA A 1 109 ? -3.155 -7.163 -11.775 1.00 95.94 109 ALA A C 1
ATOM 869 O O . ALA A 1 109 ? -2.882 -6.661 -12.869 1.00 95.94 109 ALA A O 1
ATOM 870 N N . LEU A 1 110 ? -2.500 -6.821 -10.658 1.00 96.81 110 LEU A N 1
ATOM 871 C CA . LEU A 1 110 ? -1.371 -5.887 -10.629 1.00 96.81 110 LEU A CA 1
ATOM 872 C C . LEU A 1 110 ? -0.196 -6.417 -11.459 1.00 96.81 110 LEU A C 1
ATOM 874 O O . LEU A 1 110 ? 0.341 -5.692 -12.301 1.00 96.81 110 LEU A O 1
ATOM 878 N N . TYR A 1 111 ? 0.181 -7.678 -11.252 1.00 96.94 111 TYR A N 1
ATOM 879 C CA . TYR A 1 111 ? 1.275 -8.321 -11.971 1.00 96.94 111 TYR A CA 1
ATOM 880 C C . TYR A 1 111 ? 1.033 -8.341 -13.483 1.00 96.94 111 TYR A C 1
ATOM 882 O O . TYR A 1 111 ? 1.883 -7.880 -14.249 1.00 96.94 111 TYR A O 1
ATOM 890 N N . GLU A 1 112 ? -0.137 -8.797 -13.936 1.00 96.69 112 GLU A N 1
ATOM 891 C CA . GLU A 1 112 ? -0.459 -8.847 -15.365 1.00 96.69 112 GLU A CA 1
ATOM 892 C C . GLU A 1 112 ? -0.579 -7.444 -15.975 1.00 96.69 112 GLU A C 1
ATOM 894 O O . GLU A 1 112 ? -0.132 -7.228 -17.105 1.00 96.69 112 GLU A O 1
ATOM 899 N N . MET A 1 113 ? -1.074 -6.449 -15.229 1.00 96.25 113 MET A N 1
ATOM 900 C CA . MET A 1 113 ? -1.071 -5.054 -15.681 1.00 96.25 113 MET A CA 1
ATOM 901 C C . MET A 1 113 ? 0.356 -4.541 -15.929 1.00 96.25 113 MET A C 1
ATOM 903 O O . MET A 1 113 ? 0.602 -3.888 -16.946 1.00 96.25 113 MET A O 1
ATOM 907 N N . LEU A 1 114 ? 1.298 -4.838 -15.032 1.00 96.62 114 LEU A N 1
ATOM 908 C CA . LEU A 1 114 ? 2.697 -4.421 -15.162 1.00 96.62 114 LEU A CA 1
ATOM 909 C C . LEU A 1 114 ? 3.450 -5.221 -16.234 1.00 96.62 114 LEU A C 1
ATOM 911 O O . LEU A 1 114 ? 4.307 -4.672 -16.929 1.00 96.62 114 LEU A O 1
ATOM 915 N N . LYS A 1 115 ? 3.119 -6.504 -16.405 1.00 95.44 115 LYS A N 1
ATOM 916 C CA . LYS A 1 115 ? 3.793 -7.406 -17.346 1.00 95.44 115 LYS A CA 1
ATOM 917 C C . LYS A 1 115 ? 3.275 -7.271 -18.774 1.00 95.44 115 LYS A C 1
ATOM 919 O O . LYS A 1 115 ? 4.076 -7.246 -19.706 1.00 95.44 115 LYS A O 1
ATOM 924 N N . ARG A 1 116 ? 1.961 -7.202 -18.978 1.00 95.00 116 ARG A N 1
ATOM 925 C CA . ARG A 1 116 ? 1.325 -7.286 -20.308 1.00 95.00 116 ARG A CA 1
ATOM 926 C C . ARG A 1 116 ? 0.230 -6.247 -20.540 1.00 95.00 116 ARG A C 1
ATOM 928 O O . ARG A 1 116 ? -0.318 -6.181 -21.635 1.00 95.00 116 ARG A O 1
ATOM 935 N N . GLY A 1 117 ? -0.091 -5.428 -19.541 1.00 94.25 117 GLY A N 1
ATOM 936 C CA . GLY A 1 117 ? -1.151 -4.435 -19.650 1.00 94.25 117 GLY A CA 1
ATOM 937 C C . GLY A 1 117 ? -0.880 -3.387 -20.730 1.00 94.25 117 GLY A C 1
ATOM 938 O O . GLY A 1 117 ? 0.250 -2.944 -20.936 1.00 94.25 117 GLY A O 1
ATOM 939 N N . SER A 1 118 ? -1.949 -2.902 -21.365 1.00 94.94 118 SER A N 1
ATOM 940 C CA . SER A 1 118 ? -1.883 -1.859 -22.403 1.00 94.94 118 SER A CA 1
ATOM 941 C C . SER A 1 11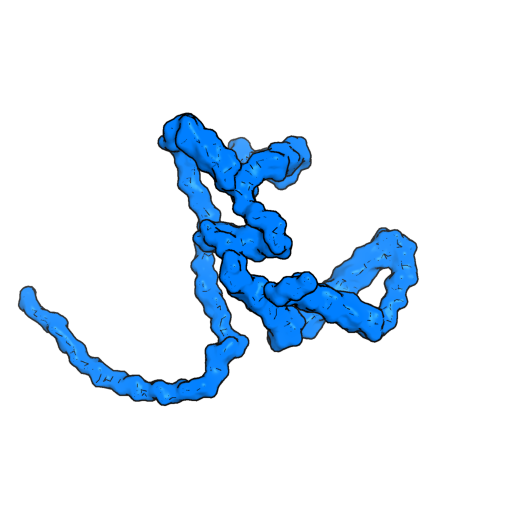8 ? -1.245 -0.548 -21.923 1.00 94.94 118 SER A C 1
ATOM 943 O O . SER A 1 118 ? -0.718 0.222 -22.722 1.00 94.94 118 SER A O 1
ATOM 945 N N . ARG A 1 119 ? -1.255 -0.295 -20.606 1.00 94.62 119 ARG A N 1
ATOM 946 C CA . ARG A 1 119 ? -0.643 0.883 -19.971 1.00 94.62 119 ARG A CA 1
ATOM 947 C C . ARG A 1 119 ? 0.796 0.661 -19.493 1.00 94.62 119 ARG A C 1
ATOM 949 O O . ARG A 1 119 ? 1.382 1.605 -18.963 1.00 94.62 119 ARG A O 1
ATOM 956 N N . ARG A 1 120 ? 1.388 -0.526 -19.693 1.00 95.69 120 ARG A N 1
ATOM 957 C CA . ARG A 1 120 ? 2.747 -0.868 -19.229 1.00 95.69 120 ARG A CA 1
ATOM 958 C C . ARG A 1 120 ? 3.778 0.189 -19.622 1.00 95.69 120 ARG A C 1
ATOM 960 O O . ARG A 1 120 ? 4.510 0.668 -18.767 1.00 95.69 120 ARG A O 1
ATOM 967 N N . SER A 1 121 ? 3.814 0.594 -20.891 1.00 95.56 121 SER A N 1
ATOM 968 C CA . SER A 1 121 ? 4.791 1.576 -21.391 1.00 95.56 121 SER A CA 1
ATOM 969 C C . SER A 1 121 ? 4.617 2.969 -20.773 1.00 95.56 121 SER A C 1
ATOM 971 O O . SER A 1 121 ? 5.586 3.702 -20.587 1.00 95.56 121 SER A O 1
ATOM 973 N N . ALA A 1 122 ? 3.388 3.359 -20.432 1.00 97.31 122 ALA A N 1
ATOM 974 C CA . ALA A 1 122 ? 3.119 4.619 -19.749 1.00 97.31 122 ALA A CA 1
ATOM 975 C C . ALA A 1 122 ? 3.536 4.564 -18.272 1.00 97.31 122 ALA A C 1
ATOM 977 O O . ALA A 1 122 ? 4.129 5.523 -17.782 1.00 97.31 122 ALA A O 1
ATOM 978 N N . LEU A 1 123 ? 3.260 3.451 -17.586 1.00 97.56 123 LEU A N 1
ATOM 979 C CA . LEU A 1 123 ? 3.690 3.213 -16.204 1.00 97.56 123 LEU A CA 1
ATOM 980 C C . LEU A 1 123 ? 5.216 3.182 -16.099 1.00 97.56 123 LEU A C 1
ATOM 982 O O . LEU A 1 123 ? 5.775 3.889 -15.269 1.00 97.56 123 LEU A O 1
ATOM 986 N N . TRP A 1 124 ? 5.870 2.462 -17.013 1.00 97.19 124 TRP A N 1
ATOM 987 C CA . TRP A 1 124 ? 7.322 2.416 -17.163 1.00 97.19 124 TRP A CA 1
ATOM 988 C C . TRP A 1 124 ? 7.945 3.813 -17.218 1.00 97.19 124 TRP A C 1
ATOM 990 O O . TRP A 1 124 ? 8.801 4.152 -16.406 1.00 97.19 124 TRP A O 1
ATOM 1000 N N . ARG A 1 125 ? 7.469 4.664 -18.138 1.00 97.19 125 ARG A N 1
ATOM 1001 C CA . ARG A 1 125 ? 7.994 6.029 -18.301 1.00 97.19 125 ARG A CA 1
ATOM 1002 C C . ARG A 1 125 ? 7.807 6.886 -17.052 1.00 97.19 125 ARG A C 1
ATOM 1004 O O . ARG A 1 125 ? 8.696 7.658 -16.714 1.00 97.19 125 ARG A O 1
ATOM 1011 N N . ARG A 1 126 ? 6.657 6.765 -16.380 1.00 97.94 126 ARG A N 1
ATOM 1012 C CA . ARG A 1 126 ? 6.367 7.514 -15.147 1.00 97.94 126 ARG A CA 1
ATOM 1013 C C . ARG A 1 126 ? 7.266 7.075 -13.999 1.00 97.94 126 ARG A C 1
ATOM 1015 O O . ARG A 1 126 ? 7.790 7.933 -13.300 1.00 97.94 126 ARG A O 1
ATOM 1022 N N . TRP A 1 127 ? 7.456 5.767 -13.842 1.00 97.19 127 TRP A N 1
ATOM 1023 C CA . TRP A 1 127 ? 8.369 5.220 -12.849 1.00 97.19 127 TRP A CA 1
ATOM 1024 C C . TRP A 1 127 ? 9.813 5.661 -13.126 1.00 97.19 127 TRP A C 1
ATOM 1026 O O . TRP A 1 127 ? 10.406 6.286 -12.257 1.00 97.19 127 TRP A O 1
ATOM 1036 N N . LYS A 1 128 ? 10.332 5.472 -14.352 1.00 95.81 128 LYS A N 1
ATOM 1037 C CA . LYS A 1 128 ? 11.699 5.883 -14.735 1.00 95.81 128 LYS A CA 1
ATOM 1038 C C . LYS A 1 128 ? 11.936 7.369 -14.460 1.00 95.81 128 LYS A C 1
ATOM 1040 O O . LYS A 1 128 ? 12.980 7.742 -13.939 1.00 95.81 128 LYS A O 1
ATOM 1045 N N . TRP A 1 129 ? 10.959 8.221 -14.779 1.00 94.75 129 TRP A N 1
ATOM 1046 C CA . TRP A 1 129 ? 11.037 9.654 -14.492 1.00 94.75 129 TRP A CA 1
ATOM 1047 C C . TRP A 1 129 ? 11.106 9.942 -12.987 1.00 94.75 129 TRP A C 1
ATOM 1049 O O . TRP A 1 129 ? 11.982 10.693 -12.564 1.00 94.75 129 TRP A O 1
ATOM 1059 N N . ALA A 1 130 ? 10.226 9.338 -12.183 1.00 95.00 130 ALA A N 1
ATOM 1060 C CA . ALA A 1 130 ? 10.196 9.547 -10.736 1.00 95.00 130 ALA A CA 1
ATOM 1061 C C . ALA A 1 130 ? 11.480 9.046 -10.056 1.00 95.00 130 ALA A C 1
ATOM 1063 O O . ALA A 1 130 ? 12.074 9.772 -9.261 1.00 95.00 130 ALA A O 1
ATOM 1064 N N . GLU A 1 131 ? 11.942 7.852 -10.429 1.00 93.62 131 GLU A N 1
ATOM 1065 C CA . GLU A 1 131 ? 13.164 7.239 -9.905 1.00 93.62 131 GLU A CA 1
ATOM 1066 C C . GLU A 1 131 ? 14.403 8.070 -10.265 1.00 93.62 131 GLU A C 1
ATOM 1068 O O . GLU A 1 131 ? 15.253 8.344 -9.422 1.00 93.62 131 GLU A O 1
ATOM 1073 N N . HIS A 1 132 ? 14.474 8.570 -11.504 1.00 91.62 132 HIS A N 1
ATOM 1074 C CA . HIS A 1 132 ? 15.557 9.452 -11.933 1.00 91.62 132 HIS A CA 1
ATOM 1075 C C . HIS A 1 132 ? 15.631 10.736 -11.093 1.00 91.62 132 HIS A C 1
ATOM 1077 O O . HIS A 1 132 ? 16.717 11.124 -10.666 1.00 91.62 132 HIS A O 1
ATOM 1083 N N . HIS A 1 133 ? 14.487 11.368 -10.808 1.00 91.06 133 HIS A N 1
ATOM 1084 C CA . HIS A 1 133 ? 14.448 12.576 -9.976 1.00 91.06 133 HIS A CA 1
ATOM 1085 C C . HIS A 1 133 ? 14.833 12.280 -8.520 1.00 91.06 133 HIS A C 1
ATOM 1087 O O . HIS A 1 133 ? 15.551 13.070 -7.908 1.00 91.06 133 HIS A O 1
ATOM 1093 N N . ALA A 1 134 ? 14.407 11.138 -7.972 1.00 90.62 134 ALA A N 1
ATOM 1094 C CA . ALA A 1 134 ? 14.786 10.711 -6.626 1.00 90.62 134 ALA A CA 1
ATOM 1095 C C . ALA A 1 134 ? 16.299 10.447 -6.504 1.00 90.62 134 ALA A C 1
ATOM 1097 O O . ALA A 1 134 ? 16.929 10.875 -5.532 1.00 90.62 134 ALA A O 1
ATOM 1098 N N . ASN A 1 135 ? 16.903 9.822 -7.518 1.00 88.25 135 ASN A N 1
ATOM 1099 C CA . ASN A 1 135 ? 18.344 9.569 -7.564 1.00 88.25 135 ASN A CA 1
ATOM 1100 C C . ASN A 1 135 ? 19.150 10.872 -7.628 1.00 88.25 135 ASN A C 1
ATOM 1102 O O . ASN A 1 135 ? 20.090 11.050 -6.853 1.00 88.25 135 ASN A O 1
ATOM 1106 N N . GLN A 1 136 ? 18.731 11.820 -8.473 1.00 86.75 136 GLN A N 1
ATOM 1107 C CA . GLN A 1 136 ? 19.360 13.141 -8.559 1.00 86.75 136 GLN A CA 1
ATOM 1108 C C . GLN A 1 136 ? 19.253 13.929 -7.249 1.00 86.75 136 GLN A C 1
ATOM 1110 O O . GLN A 1 136 ? 20.233 14.525 -6.803 1.00 86.75 136 GLN A O 1
ATOM 1115 N N . ALA A 1 137 ? 18.081 13.909 -6.605 1.00 87.00 137 ALA A N 1
ATOM 1116 C CA . ALA A 1 137 ? 17.859 14.588 -5.329 1.00 87.00 137 ALA A CA 1
ATOM 1117 C C . ALA A 1 137 ? 18.713 14.006 -4.190 1.00 87.00 137 ALA A C 1
ATOM 1119 O O . ALA A 1 137 ? 19.054 14.719 -3.249 1.00 87.00 137 ALA A O 1
ATOM 1120 N N . SER A 1 138 ? 19.097 12.733 -4.295 1.00 83.00 138 SER A N 1
ATOM 1121 C CA . SER A 1 138 ? 19.950 12.049 -3.318 1.00 83.00 138 SER A CA 1
ATOM 1122 C C . SER A 1 138 ? 21.439 12.405 -3.457 1.00 83.00 138 SER A C 1
ATOM 1124 O O . SER A 1 138 ? 22.273 11.840 -2.754 1.00 83.00 138 SER A O 1
ATOM 1126 N N . GLY A 1 139 ? 21.798 13.321 -4.370 1.00 76.06 139 GLY A N 1
ATOM 1127 C CA . GLY A 1 139 ? 23.184 13.731 -4.635 1.00 76.06 139 GLY A CA 1
ATOM 1128 C C . GLY A 1 139 ? 24.036 12.643 -5.293 1.00 76.06 139 GLY A C 1
ATOM 1129 O O . GLY A 1 139 ? 25.241 12.808 -5.479 1.00 76.06 139 GLY A O 1
ATOM 1130 N N . LEU A 1 140 ? 23.408 11.532 -5.668 1.00 70.56 140 LEU A N 1
ATOM 1131 C CA . LEU A 1 140 ? 24.024 10.461 -6.418 1.00 70.56 140 LEU A CA 1
ATOM 1132 C C . LEU A 1 140 ? 23.936 10.857 -7.893 1.00 70.56 140 LEU A C 1
ATOM 1134 O O . LEU A 1 140 ? 22.852 10.892 -8.472 1.00 70.56 140 LEU A O 1
ATOM 1138 N N . SER A 1 141 ? 25.073 11.149 -8.527 1.00 70.31 141 SER A N 1
ATOM 1139 C CA . SER A 1 141 ? 25.157 11.327 -9.986 1.00 70.31 141 SER A CA 1
ATOM 1140 C C . SER A 1 141 ? 25.015 9.974 -10.710 1.00 70.31 141 SER A C 1
ATOM 1142 O O . SER A 1 141 ? 25.850 9.596 -11.529 1.00 70.31 141 SER A O 1
ATOM 1144 N N . LEU A 1 142 ? 23.978 9.211 -10.356 1.00 78.06 142 LEU A N 1
ATOM 1145 C CA . LEU A 1 142 ? 23.639 7.911 -10.913 1.00 78.06 142 LEU A CA 1
ATOM 1146 C C . LEU A 1 142 ? 22.914 8.113 -12.243 1.00 78.06 142 LEU A C 1
ATOM 1148 O O . LEU A 1 142 ? 21.722 8.421 -12.297 1.00 78.06 142 LEU A O 1
ATOM 1152 N N . THR A 1 143 ? 23.648 7.917 -13.329 1.00 82.69 143 THR A N 1
ATOM 1153 C CA . THR A 1 143 ? 23.100 7.767 -14.678 1.00 82.69 143 THR A CA 1
ATOM 1154 C C . THR A 1 143 ? 23.131 6.298 -15.057 1.00 82.69 143 THR A C 1
ATOM 1156 O O . THR A 1 143 ? 24.196 5.765 -15.348 1.00 82.69 143 THR A O 1
ATOM 1159 N N . LEU A 1 144 ? 21.959 5.664 -15.044 1.00 86.25 144 LEU A N 1
ATOM 1160 C CA . LEU A 1 144 ? 21.790 4.280 -15.481 1.00 86.25 144 LEU A CA 1
ATOM 1161 C C . LEU A 1 144 ? 21.695 4.204 -17.010 1.00 86.25 144 LEU A C 1
ATOM 1163 O O . LEU A 1 144 ? 21.024 5.031 -17.642 1.00 86.25 144 LEU A O 1
ATOM 1167 N N . SER A 1 145 ? 22.325 3.181 -17.575 1.00 91.81 145 SER A N 1
ATOM 1168 C CA . SER A 1 145 ? 22.141 2.723 -18.953 1.00 91.81 145 SER A CA 1
ATOM 1169 C C . SER A 1 145 ? 20.715 2.216 -19.195 1.00 91.81 145 SER A C 1
ATOM 1171 O O . SER A 1 145 ? 19.956 1.942 -18.259 1.00 91.81 145 SER A O 1
ATOM 1173 N N . ASP A 1 146 ? 20.319 2.089 -20.462 1.00 92.00 146 ASP A N 1
ATOM 1174 C CA . ASP A 1 146 ? 18.993 1.561 -20.794 1.00 92.00 146 ASP A CA 1
ATOM 1175 C C . ASP A 1 146 ? 18.840 0.086 -20.386 1.00 92.00 146 ASP A C 1
ATOM 1177 O O . ASP A 1 146 ? 17.749 -0.324 -19.977 1.00 92.00 146 ASP A O 1
ATOM 1181 N N . GLU A 1 147 ? 19.924 -0.693 -20.408 1.00 94.94 147 GLU A N 1
ATOM 1182 C CA . GLU A 1 147 ? 19.957 -2.065 -19.905 1.00 94.94 147 GLU A CA 1
ATOM 1183 C C . GLU A 1 147 ? 19.696 -2.129 -18.395 1.00 94.94 147 GLU A C 1
ATOM 1185 O O . GLU A 1 147 ? 18.840 -2.903 -17.962 1.00 94.94 147 GLU A O 1
ATOM 1190 N N . GLU A 1 148 ? 20.373 -1.301 -17.595 1.00 94.75 148 GLU A 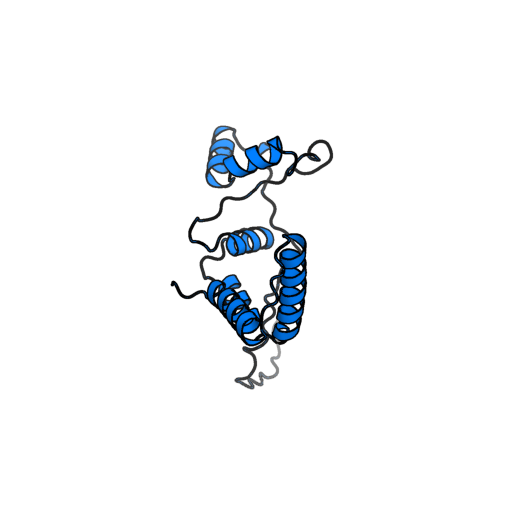N 1
ATOM 1191 C CA . GLU A 1 148 ? 20.183 -1.241 -16.136 1.00 94.75 148 GLU A CA 1
ATOM 1192 C C . GLU A 1 148 ? 18.765 -0.798 -15.778 1.00 94.75 148 GLU A C 1
ATOM 1194 O O . GLU A 1 148 ? 18.106 -1.412 -14.941 1.00 94.75 148 GLU A O 1
ATOM 1199 N N . TRP A 1 149 ? 18.238 0.209 -16.479 1.00 95.31 149 TRP A N 1
ATOM 1200 C CA . TRP A 1 149 ? 16.844 0.617 -16.331 1.00 95.31 149 TRP A CA 1
ATOM 1201 C C . TRP A 1 149 ? 15.888 -0.563 -16.553 1.00 95.31 149 TRP A C 1
ATOM 1203 O O . TRP A 1 149 ? 14.973 -0.792 -15.757 1.00 95.31 149 TRP A O 1
ATOM 1213 N N . MET A 1 150 ? 16.092 -1.336 -17.620 1.00 95.56 150 MET A N 1
ATOM 1214 C CA . MET A 1 150 ? 15.263 -2.506 -17.903 1.00 95.56 150 MET A CA 1
ATOM 1215 C C . MET A 1 150 ? 15.416 -3.614 -16.854 1.00 95.56 150 MET A C 1
ATOM 1217 O O . MET A 1 150 ? 14.432 -4.297 -16.557 1.00 95.56 150 MET A O 1
ATOM 1221 N N . GLN A 1 151 ? 16.606 -3.797 -16.281 1.00 96.31 151 GLN A N 1
ATOM 1222 C CA . GLN A 1 151 ? 16.833 -4.743 -15.186 1.00 96.31 151 GLN A CA 1
ATOM 1223 C C . GLN A 1 151 ? 16.050 -4.344 -13.930 1.00 96.31 151 GLN A C 1
ATOM 1225 O O . GLN A 1 151 ? 15.287 -5.166 -13.417 1.00 96.31 151 GLN A O 1
ATOM 1230 N N . GLU A 1 152 ? 16.135 -3.081 -13.510 1.00 96.31 152 GLU A N 1
ATOM 1231 C CA . GLU A 1 152 ? 15.382 -2.546 -12.368 1.00 96.31 152 GLU A CA 1
ATOM 1232 C C . GLU A 1 152 ? 13.866 -2.691 -12.571 1.00 96.31 152 GLU A C 1
ATOM 1234 O O . GLU A 1 152 ? 13.147 -3.169 -11.687 1.00 96.31 152 GLU A O 1
ATOM 1239 N N . TRP A 1 153 ? 13.366 -2.394 -13.780 1.00 97.00 153 TRP A N 1
ATOM 1240 C CA . TRP A 1 153 ? 11.956 -2.619 -14.115 1.00 97.00 153 TRP A CA 1
ATOM 1241 C C . TRP A 1 153 ? 11.533 -4.065 -13.912 1.00 97.00 153 TRP A C 1
ATOM 1243 O O . TRP A 1 153 ? 10.486 -4.349 -13.330 1.00 97.00 153 TRP A O 1
ATOM 1253 N N . ASN A 1 154 ? 12.321 -4.993 -14.454 1.00 96.38 154 ASN A N 1
ATOM 1254 C CA . ASN A 1 154 ? 12.006 -6.410 -14.401 1.00 96.38 154 ASN A CA 1
ATOM 1255 C C . ASN A 1 154 ? 12.051 -6.908 -12.954 1.00 96.38 154 ASN A C 1
ATOM 1257 O O . ASN A 1 154 ? 11.222 -7.743 -12.592 1.00 96.38 154 ASN A O 1
ATOM 1261 N N . GLY A 1 155 ? 12.930 -6.342 -12.122 1.00 96.38 155 GLY A N 1
ATOM 1262 C CA . GLY A 1 155 ? 12.925 -6.521 -10.673 1.00 96.38 155 GLY A CA 1
ATOM 1263 C C . GLY A 1 155 ? 11.590 -6.112 -10.046 1.00 96.38 155 GLY A C 1
ATOM 1264 O O . GLY A 1 155 ? 10.962 -6.921 -9.365 1.00 96.38 155 GLY A O 1
ATOM 1265 N N . ILE A 1 156 ? 11.090 -4.910 -10.345 1.00 96.12 156 ILE A N 1
ATOM 1266 C CA . ILE A 1 156 ? 9.787 -4.424 -9.848 1.00 96.12 156 ILE A CA 1
ATOM 1267 C C . ILE A 1 156 ? 8.635 -5.318 -10.311 1.00 96.12 156 ILE A C 1
ATOM 1269 O O . ILE A 1 156 ? 7.772 -5.694 -9.516 1.00 96.12 156 ILE A O 1
ATOM 1273 N N . VAL A 1 157 ? 8.618 -5.697 -11.590 1.00 96.25 157 VAL A N 1
ATOM 1274 C CA . VAL A 1 157 ? 7.599 -6.607 -12.128 1.00 96.25 157 VAL A CA 1
ATOM 1275 C C . VAL A 1 157 ? 7.670 -7.962 -11.419 1.00 96.25 157 VAL A C 1
ATOM 1277 O O . VAL A 1 157 ? 6.630 -8.530 -11.092 1.00 96.25 157 VAL A O 1
ATOM 1280 N N . ALA A 1 158 ? 8.869 -8.474 -11.131 1.00 95.44 158 ALA A N 1
ATOM 1281 C CA . ALA A 1 158 ? 9.050 -9.724 -10.400 1.00 95.44 158 ALA A CA 1
ATOM 1282 C C . ALA A 1 158 ? 8.558 -9.634 -8.946 1.00 95.44 158 ALA A C 1
ATOM 1284 O O . ALA A 1 158 ? 7.945 -10.586 -8.468 1.00 95.44 158 ALA A O 1
ATOM 1285 N N . LEU A 1 159 ? 8.736 -8.495 -8.262 1.00 94.62 159 LEU A N 1
ATOM 1286 C CA . LEU A 1 159 ? 8.194 -8.270 -6.912 1.00 94.62 159 LEU A CA 1
ATOM 1287 C C . LEU A 1 159 ? 6.664 -8.370 -6.866 1.00 94.62 159 LEU A C 1
ATOM 1289 O O . LEU A 1 159 ? 6.109 -8.853 -5.879 1.00 94.62 159 LEU A O 1
ATOM 1293 N N . ALA A 1 160 ? 5.987 -7.939 -7.932 1.00 94.56 160 ALA A N 1
ATOM 1294 C CA . ALA A 1 160 ? 4.534 -8.018 -8.038 1.00 94.56 160 ALA A CA 1
ATOM 1295 C C . ALA A 1 160 ? 4.016 -9.443 -8.303 1.00 94.56 160 ALA A C 1
ATOM 1297 O O . ALA A 1 160 ? 2.817 -9.676 -8.167 1.00 94.56 160 ALA A O 1
ATOM 1298 N N . SER A 1 161 ? 4.887 -10.394 -8.665 1.00 93.94 161 SER A N 1
ATOM 1299 C CA . SER A 1 161 ? 4.493 -11.777 -8.949 1.00 93.94 161 SER A CA 1
ATOM 1300 C C . SER A 1 161 ? 3.710 -12.390 -7.774 1.00 93.94 161 SER A C 1
ATOM 1302 O O . SER A 1 161 ? 4.089 -12.191 -6.612 1.00 93.94 161 SER A O 1
ATOM 1304 N N . PRO A 1 162 ? 2.621 -13.133 -8.044 1.00 90.06 162 PRO A N 1
ATOM 1305 C CA . PRO A 1 162 ? 1.900 -13.900 -7.028 1.00 90.06 162 PRO A CA 1
ATOM 1306 C C . PRO A 1 162 ? 2.635 -15.191 -6.638 1.00 90.06 162 PRO A C 1
ATOM 1308 O O . PRO A 1 162 ? 2.328 -15.784 -5.610 1.00 90.06 162 PRO A O 1
ATOM 1311 N N . VAL A 1 163 ? 3.606 -15.629 -7.447 1.00 85.81 163 VAL A N 1
ATOM 1312 C CA . VAL A 1 163 ? 4.391 -16.840 -7.184 1.00 85.81 163 VAL A CA 1
ATOM 1313 C C . VAL A 1 163 ? 5.416 -16.553 -6.077 1.00 85.81 163 VAL A C 1
ATOM 1315 O O . VAL A 1 163 ? 6.152 -15.567 -6.206 1.00 85.81 163 VAL A O 1
ATOM 1318 N N . PRO A 1 164 ? 5.493 -17.387 -5.019 1.00 73.62 164 PRO A N 1
ATOM 1319 C CA . PRO A 1 164 ? 6.516 -17.269 -3.982 1.00 73.62 164 PRO A CA 1
ATOM 1320 C C . PRO A 1 164 ? 7.932 -17.303 -4.571 1.00 73.62 164 PRO A C 1
ATOM 1322 O O . PRO A 1 164 ? 8.178 -18.005 -5.553 1.00 73.62 164 PRO A O 1
ATOM 1325 N N . ARG A 1 165 ? 8.840 -16.527 -3.972 1.00 61.19 165 ARG A N 1
ATOM 1326 C CA . ARG A 1 165 ? 10.272 -16.544 -4.304 1.00 61.19 165 ARG A CA 1
ATOM 1327 C C . ARG A 1 165 ? 10.994 -17.685 -3.608 1.00 61.19 165 ARG A C 1
ATOM 1329 O O . ARG A 1 165 ? 10.597 -17.999 -2.465 1.00 61.19 165 ARG A O 1
#

Organism: Oesophagostomum dentatum (NCBI:txid61180)

pLDDT: mean 83.39, std 20.3, range [30.45, 97.94]

Foldseek 3Di:
DDDDDDDDDDDDDDDDDPPQDPPPPQPPDWDDDDDLVPDDPVVSVVCCVQFAPVVVVVVCVVVVNACVCVVPDDHDTHTDDDPPLCRVQQSVCCGRPVGGCPVCPVLVVVLCCCVPNPCVVVVLVVVVVVVVVVCVVVVNPDDDDPVVSVVVSVVVSVSSDPDDD

Sequence (165 aa):
MASMTPSTSHDKVSGLGEWGTKKLPTPGYAFCLPDLERLAPDFRNFLEKDLIETPTQRRLEASKHLNWWHQYGQKLYPLSTTGDGNCLLHAASLGMWGLHDRQLTLREALYEMLKRGSRRSALWRRWKWAEHHANQASGLSLTLSDEEWMQEWNGIVALASPVPR

InterPro domains:
  IPR003323 OTU domain [PF02338] (83-150)
  IPR003323 OTU domain [PS50802] (76-165)
  IPR051346 OTU Domain-Containing Deubiquitinase [PTHR13367] (27-165)